Protein AF-A0A1V5ZDC8-F1 (afdb_monomer)

Mean predicted aligned error: 6.61 Å

Structure (mmCIF, N/CA/C/O backbone):
data_AF-A0A1V5ZDC8-F1
#
_entry.id   AF-A0A1V5ZDC8-F1
#
loop_
_atom_site.group_PDB
_atom_site.id
_atom_site.type_symbol
_atom_site.label_atom_id
_atom_site.label_alt_id
_atom_site.label_comp_id
_atom_site.label_asym_id
_atom_site.label_entity_id
_atom_site.label_seq_id
_atom_site.pdbx_PDB_ins_code
_atom_site.Cartn_x
_atom_site.Cartn_y
_atom_site.Cartn_z
_atom_site.occupancy
_atom_site.B_iso_or_equiv
_atom_site.auth_seq_id
_atom_site.auth_comp_id
_atom_site.auth_asym_id
_atom_site.auth_atom_id
_atom_site.pdbx_PDB_model_num
ATOM 1 N N . MET A 1 1 ? -6.928 18.136 -19.295 1.00 35.66 1 MET A N 1
ATOM 2 C CA . MET A 1 1 ? -5.825 17.820 -18.363 1.00 35.66 1 MET A CA 1
ATOM 3 C C . MET A 1 1 ? -6.345 18.046 -16.955 1.00 35.66 1 MET A C 1
ATOM 5 O O . MET A 1 1 ? -6.398 19.185 -16.513 1.00 35.66 1 MET A O 1
ATOM 9 N N . SER A 1 2 ? -6.829 16.995 -16.299 1.00 32.69 2 SER A N 1
ATOM 10 C CA . SER A 1 2 ? -7.210 17.068 -14.886 1.00 32.69 2 SER A CA 1
ATOM 11 C C . SER A 1 2 ? -5.916 17.019 -14.070 1.00 32.69 2 SER A C 1
ATOM 13 O O . SER A 1 2 ? -5.154 16.068 -14.256 1.00 32.69 2 SER A O 1
ATOM 15 N N . PRO A 1 3 ? -5.589 18.035 -13.252 1.00 38.16 3 PRO A N 1
ATOM 16 C CA . PRO A 1 3 ? -4.331 18.036 -12.529 1.00 38.16 3 PRO A CA 1
ATOM 17 C C . PRO A 1 3 ? -4.321 16.855 -11.545 1.0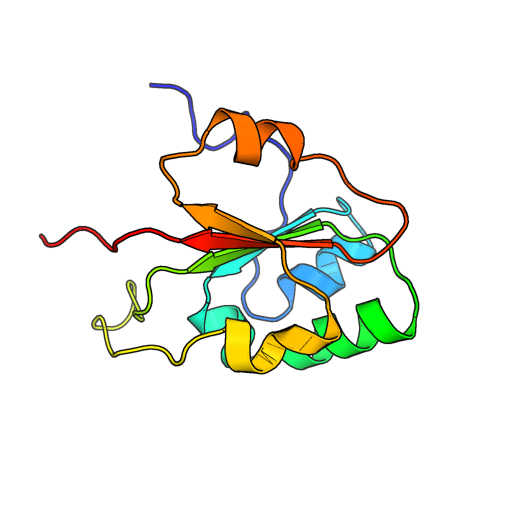0 38.16 3 PRO A C 1
ATOM 19 O O . PRO A 1 3 ? -5.331 16.618 -10.878 1.00 38.16 3 PRO A O 1
ATOM 22 N N . PRO A 1 4 ? -3.196 16.134 -11.397 1.00 45.03 4 PRO A N 1
ATOM 23 C CA . PRO A 1 4 ? -3.086 14.977 -10.500 1.00 45.03 4 PRO A CA 1
ATOM 24 C C . PRO A 1 4 ? -3.317 15.312 -9.011 1.00 45.03 4 PRO A C 1
ATOM 26 O O . PRO A 1 4 ? -3.370 14.415 -8.179 1.00 45.03 4 PRO A O 1
ATOM 29 N N . TYR A 1 5 ? -3.498 16.593 -8.672 1.00 41.62 5 TYR A N 1
ATOM 30 C CA . TYR A 1 5 ? -3.687 17.113 -7.316 1.00 41.62 5 TYR A CA 1
ATOM 31 C C . TYR A 1 5 ? -5.155 17.276 -6.879 1.00 41.62 5 TYR A C 1
ATOM 33 O O . TYR A 1 5 ? -5.403 17.707 -5.757 1.00 41.62 5 TYR A O 1
ATOM 41 N N . SER A 1 6 ? -6.138 16.954 -7.728 1.00 39.59 6 SER A N 1
ATOM 42 C CA . SER A 1 6 ? -7.566 17.177 -7.421 1.00 39.59 6 SER A CA 1
ATOM 43 C C . SER A 1 6 ? -8.318 15.961 -6.859 1.00 39.59 6 SER A C 1
ATOM 45 O O . SER A 1 6 ? -9.524 16.055 -6.654 1.00 39.59 6 SER A O 1
ATOM 47 N N . PHE A 1 7 ? -7.642 14.841 -6.580 1.00 47.16 7 PHE A N 1
ATOM 48 C CA . PHE A 1 7 ? -8.287 13.608 -6.094 1.00 47.16 7 PHE A CA 1
ATOM 49 C C . PHE A 1 7 ? -8.143 13.360 -4.578 1.00 47.16 7 PHE A C 1
ATOM 51 O O . PHE A 1 7 ? -8.786 12.461 -4.047 1.00 47.16 7 PHE A O 1
ATOM 58 N N . GLY A 1 8 ? -7.358 14.173 -3.857 1.00 49.19 8 GLY A N 1
ATOM 59 C CA . GLY A 1 8 ? -7.225 14.099 -2.395 1.00 49.19 8 GLY A CA 1
ATOM 60 C C . GLY A 1 8 ? -5.878 14.614 -1.873 1.00 49.19 8 GLY A C 1
ATOM 61 O O . GLY A 1 8 ? -4.920 14.749 -2.631 1.00 49.19 8 GLY A O 1
ATOM 62 N N . ILE A 1 9 ? -5.794 14.901 -0.567 1.00 55.97 9 ILE A N 1
ATOM 63 C CA . ILE A 1 9 ? -4.537 15.275 0.105 1.00 55.97 9 ILE A CA 1
ATOM 64 C C . ILE A 1 9 ? -3.850 13.986 0.580 1.00 55.97 9 ILE A C 1
ATOM 66 O O . ILE A 1 9 ? -4.221 13.417 1.605 1.00 55.97 9 ILE A O 1
ATOM 70 N N . ALA A 1 10 ? -2.859 13.507 -0.172 1.00 54.62 10 ALA A N 1
ATOM 71 C CA . ALA A 1 10 ? -2.044 12.348 0.195 1.00 54.62 10 ALA A CA 1
ATOM 72 C C . ALA A 1 10 ? -0.648 12.791 0.654 1.00 54.62 10 ALA A C 1
ATOM 74 O O . ALA A 1 10 ? -0.045 13.686 0.062 1.00 54.62 10 ALA A O 1
ATOM 75 N N . ASN A 1 11 ? -0.112 12.141 1.691 1.00 51.91 11 ASN A N 1
ATOM 76 C CA . ASN A 1 11 ? 1.284 12.331 2.079 1.00 51.91 11 ASN A CA 1
ATOM 77 C C . ASN A 1 11 ? 2.182 11.431 1.224 1.00 51.91 11 ASN A C 1
ATOM 79 O O . ASN A 1 11 ? 2.092 10.205 1.304 1.00 51.91 11 ASN A O 1
ATOM 83 N N . TYR A 1 12 ? 3.054 12.050 0.427 1.00 48.56 12 TYR A N 1
ATOM 84 C CA . TYR A 1 12 ? 4.071 11.356 -0.354 1.00 48.56 12 TYR A CA 1
ATOM 85 C C . TYR A 1 12 ? 5.375 11.320 0.444 1.00 48.56 12 TYR A C 1
ATOM 87 O O . TYR A 1 12 ? 6.084 12.314 0.582 1.00 48.56 12 TYR A O 1
ATOM 95 N N . GLY A 1 13 ? 5.670 10.161 1.009 1.00 51.59 13 GLY A N 1
ATOM 96 C CA . GLY A 1 13 ? 6.963 9.832 1.589 1.00 51.59 13 GLY A CA 1
ATOM 97 C C . GLY A 1 13 ? 7.395 8.497 1.006 1.00 51.59 13 GLY A C 1
ATOM 98 O O . GLY A 1 13 ? 6.567 7.771 0.460 1.00 51.59 13 GLY A O 1
ATOM 99 N N . MET A 1 14 ? 8.672 8.145 1.128 1.00 63.81 14 MET A N 1
ATOM 100 C CA . MET A 1 14 ? 9.110 6.760 0.908 1.00 63.81 14 MET A CA 1
ATOM 101 C C . MET A 1 14 ? 8.429 5.829 1.949 1.00 63.81 14 MET A C 1
ATOM 103 O O . MET A 1 14 ? 7.308 6.087 2.382 1.00 63.81 14 MET A O 1
ATOM 107 N N . GLY A 1 15 ? 9.057 4.749 2.412 1.00 58.72 15 GLY A N 1
ATOM 108 C CA . GLY A 1 15 ? 8.399 3.781 3.305 1.00 58.72 15 GLY A CA 1
ATOM 109 C C . GLY A 1 15 ? 7.645 4.333 4.542 1.00 58.72 15 GLY A C 1
ATOM 110 O O . GLY A 1 15 ? 6.718 3.694 5.027 1.00 58.72 15 GLY A O 1
ATOM 111 N N . SER A 1 16 ? 7.942 5.545 5.027 1.00 65.31 16 SER A N 1
ATOM 112 C CA . SER A 1 16 ? 7.248 6.183 6.160 1.00 65.31 16 SER A CA 1
ATOM 113 C C . SER A 1 16 ? 5.869 6.798 5.858 1.00 65.31 16 SER A C 1
ATOM 115 O O . SER A 1 16 ? 5.189 7.213 6.801 1.00 65.31 16 SER A O 1
ATOM 117 N N . SER A 1 17 ? 5.429 6.868 4.595 1.00 77.31 17 SER A N 1
ATOM 118 C CA . SER A 1 17 ? 4.182 7.551 4.190 1.00 77.31 17 SER A CA 1
ATOM 119 C C . SER A 1 17 ? 2.947 7.090 4.969 1.00 77.31 17 SER A C 1
ATOM 121 O O . SER A 1 17 ? 2.158 7.922 5.415 1.00 77.31 17 SER A O 1
ATOM 123 N N . ALA A 1 18 ? 2.813 5.785 5.213 1.00 84.56 18 ALA A N 1
ATOM 124 C CA . ALA A 1 18 ? 1.700 5.214 5.970 1.00 84.56 18 ALA A CA 1
ATOM 125 C C . ALA A 1 18 ? 1.663 5.683 7.434 1.00 84.56 18 ALA A C 1
ATOM 127 O O . ALA A 1 18 ? 0.611 6.079 7.935 1.00 84.56 18 ALA A O 1
ATOM 128 N N . GLY A 1 19 ? 2.817 5.680 8.110 1.00 85.06 19 GLY A N 1
ATOM 129 C CA . GLY A 1 19 ? 2.921 6.110 9.506 1.00 85.06 19 GLY A CA 1
ATOM 130 C C . GLY A 1 19 ? 2.634 7.602 9.681 1.00 85.06 19 GLY A C 1
ATOM 131 O 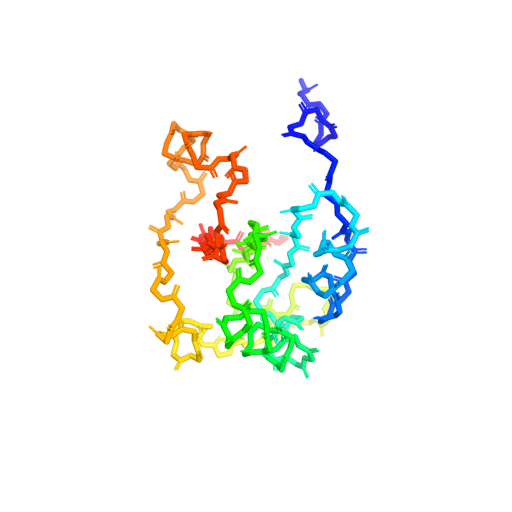O . GLY A 1 19 ? 1.951 7.991 10.623 1.00 85.06 19 GLY A O 1
ATOM 132 N N . VAL A 1 20 ? 3.092 8.437 8.742 1.00 85.56 20 VAL A N 1
ATOM 133 C CA . VAL A 1 20 ? 2.789 9.878 8.740 1.00 85.56 20 VAL A CA 1
ATOM 134 C C . VAL A 1 20 ? 1.304 10.121 8.471 1.00 85.56 20 VAL A C 1
ATOM 136 O O . VAL A 1 20 ? 0.666 10.890 9.189 1.00 85.56 20 VAL A O 1
ATOM 139 N N . ALA A 1 21 ? 0.725 9.441 7.476 1.00 87.81 21 ALA A N 1
ATOM 140 C CA . ALA A 1 21 ? -0.684 9.596 7.126 1.00 87.81 21 ALA A CA 1
ATOM 141 C C . ALA A 1 21 ? -1.625 9.255 8.289 1.00 87.81 21 ALA A C 1
ATOM 143 O O . ALA A 1 21 ? -2.633 9.938 8.460 1.00 87.81 21 ALA A O 1
ATOM 144 N N . ALA A 1 22 ? -1.269 8.276 9.126 1.00 87.62 22 ALA A N 1
ATOM 145 C CA . ALA A 1 22 ? -2.029 7.900 10.321 1.00 87.62 22 ALA A CA 1
ATOM 146 C C . ALA A 1 22 ? -2.227 9.039 11.335 1.00 87.62 22 ALA A C 1
ATOM 148 O O . ALA A 1 22 ? -3.154 8.990 12.141 1.00 87.62 22 ALA A O 1
ATOM 149 N N . HIS A 1 23 ? -1.364 10.056 11.299 1.00 84.06 23 HIS A N 1
ATOM 150 C CA . HIS A 1 23 ? -1.416 11.225 12.177 1.00 84.06 23 HIS A CA 1
ATOM 151 C C . HIS A 1 23 ? -1.749 12.526 11.433 1.00 84.06 23 HIS A C 1
ATOM 153 O O . HIS A 1 23 ? -1.670 13.601 12.024 1.00 84.06 23 HIS A O 1
ATOM 159 N N . ALA A 1 24 ? -2.111 12.443 10.151 1.00 84.75 24 ALA A N 1
ATOM 160 C CA . ALA A 1 24 ? -2.384 13.600 9.308 1.00 84.75 24 ALA A CA 1
ATOM 161 C C . ALA A 1 24 ? -3.650 13.390 8.466 1.00 84.75 24 ALA A C 1
ATOM 163 O O . ALA A 1 24 ? -4.761 13.574 8.951 1.00 84.75 24 ALA A O 1
ATOM 164 N N . THR A 1 25 ? -3.492 13.019 7.196 1.00 84.94 25 THR A N 1
ATOM 165 C CA . THR A 1 25 ? -4.584 12.990 6.211 1.00 84.94 25 THR A CA 1
ATOM 166 C C . THR A 1 25 ? -5.425 11.717 6.261 1.00 84.94 25 THR A C 1
ATOM 168 O O . THR A 1 25 ? -6.475 11.658 5.631 1.00 84.94 25 THR A O 1
ATOM 171 N N . GLY A 1 26 ? -4.950 10.668 6.939 1.00 89.25 26 GLY A N 1
ATOM 172 C CA . GLY A 1 26 ? -5.546 9.332 6.889 1.00 89.25 26 GLY A CA 1
ATOM 173 C C . GLY A 1 26 ?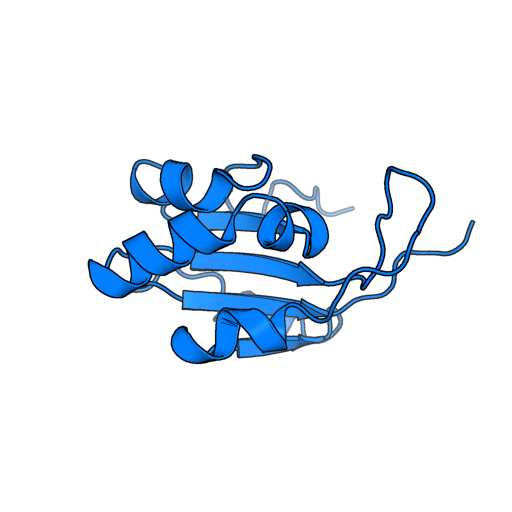 -5.364 8.618 5.543 1.00 89.25 26 GLY A C 1
ATOM 174 O O . GLY A 1 26 ? -5.872 7.512 5.378 1.00 89.25 26 GLY A O 1
ATOM 175 N N . VAL A 1 27 ? -4.636 9.215 4.589 1.00 91.75 27 VAL A N 1
ATOM 176 C CA . VAL A 1 27 ? -4.379 8.656 3.253 1.00 91.75 27 VAL A CA 1
ATOM 177 C C . VAL A 1 27 ? -2.887 8.713 2.930 1.00 91.75 27 VAL A C 1
ATOM 179 O O . VAL A 1 27 ? -2.275 9.787 2.930 1.00 91.75 27 VAL A O 1
ATOM 182 N N . ALA A 1 28 ? -2.309 7.555 2.625 1.00 92.12 28 ALA A N 1
ATOM 183 C CA . ALA A 1 28 ? -0.934 7.397 2.169 1.00 92.12 28 ALA A CA 1
ATOM 184 C C . ALA A 1 28 ? -0.906 6.894 0.725 1.00 92.12 28 ALA A C 1
ATOM 186 O O . ALA A 1 28 ? -1.693 6.027 0.355 1.00 92.12 28 ALA A O 1
ATOM 187 N N . LEU A 1 29 ? 0.038 7.402 -0.065 1.00 91.88 29 LEU A N 1
ATOM 188 C CA . LEU A 1 29 ? 0.318 6.932 -1.419 1.00 91.88 29 LEU A CA 1
ATOM 189 C C . LEU A 1 29 ? 1.802 6.573 -1.511 1.00 91.88 29 LEU A C 1
ATOM 191 O O . LEU A 1 29 ? 2.655 7.380 -1.144 1.00 91.88 29 LEU A O 1
ATOM 195 N N . THR A 1 30 ? 2.113 5.375 -1.995 1.00 91.12 30 THR A N 1
ATOM 196 C CA . THR A 1 30 ? 3.491 4.890 -2.139 1.00 91.12 30 THR A CA 1
ATOM 197 C C . THR A 1 30 ? 3.641 3.990 -3.364 1.00 91.12 30 THR A C 1
ATOM 199 O O . THR A 1 30 ? 2.655 3.488 -3.896 1.00 91.12 30 THR A O 1
ATOM 202 N N . GLY A 1 31 ? 4.876 3.774 -3.812 1.00 90.69 31 GLY A N 1
ATOM 203 C CA . GLY A 1 31 ? 5.201 2.738 -4.796 1.00 90.69 31 GLY A CA 1
ATOM 204 C C . GLY A 1 31 ? 5.476 1.386 -4.132 1.00 90.69 31 GLY A C 1
ATOM 205 O O . GLY A 1 31 ? 5.860 1.330 -2.960 1.00 90.69 31 GLY A O 1
ATOM 206 N N . ASP A 1 32 ? 5.335 0.301 -4.891 1.00 90.94 32 ASP A N 1
ATOM 207 C CA . ASP A 1 32 ? 5.662 -1.067 -4.459 1.00 90.94 32 ASP A CA 1
ATOM 208 C C . ASP A 1 32 ? 7.090 -1.206 -3.898 1.00 90.94 32 ASP A C 1
ATOM 210 O O . ASP A 1 32 ? 7.269 -1.715 -2.790 1.00 90.94 32 ASP A O 1
ATOM 214 N N . TYR A 1 33 ? 8.101 -0.672 -4.587 1.00 90.75 33 TYR A N 1
ATOM 215 C CA . TYR A 1 33 ? 9.490 -0.708 -4.125 1.00 90.75 33 TYR A CA 1
ATOM 216 C C . TYR A 1 33 ? 9.671 0.032 -2.800 1.00 90.75 33 TYR A C 1
ATOM 218 O O . TYR A 1 33 ? 10.268 -0.500 -1.867 1.00 90.75 33 TYR A O 1
ATOM 226 N N . ALA A 1 34 ? 9.146 1.256 -2.702 1.00 89.00 34 ALA A N 1
ATOM 227 C CA . ALA A 1 34 ? 9.287 2.072 -1.500 1.00 89.00 34 ALA A CA 1
ATOM 228 C C . ALA A 1 34 ? 8.632 1.399 -0.285 1.00 89.00 34 ALA A C 1
ATOM 230 O O . ALA A 1 34 ? 9.160 1.479 0.827 1.00 89.00 34 ALA A O 1
ATOM 231 N N . LEU A 1 35 ? 7.511 0.703 -0.500 1.00 91.19 35 LEU A N 1
ATOM 232 C CA . LEU A 1 35 ? 6.850 -0.054 0.551 1.00 91.19 35 LEU A CA 1
ATOM 233 C C . LEU A 1 35 ? 7.676 -1.266 0.996 1.00 91.19 35 LEU A C 1
ATOM 235 O O . LEU A 1 35 ? 7.879 -1.439 2.196 1.00 91.19 35 LEU A O 1
ATOM 239 N N . ILE A 1 36 ? 8.179 -2.072 0.057 1.00 90.56 36 ILE A N 1
ATOM 240 C CA . ILE A 1 36 ? 8.989 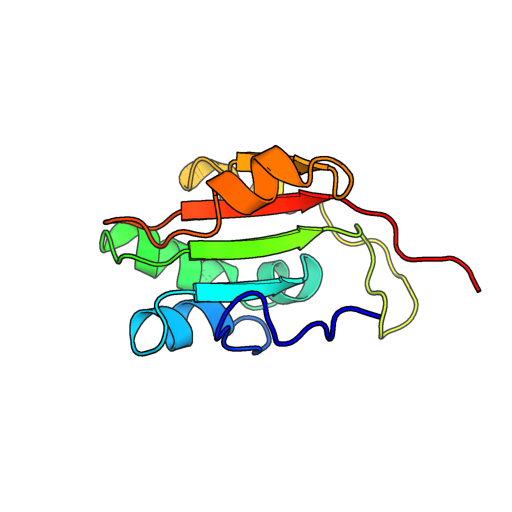-3.260 0.375 1.00 90.56 36 ILE A CA 1
ATOM 241 C C . ILE A 1 36 ? 10.300 -2.860 1.053 1.00 90.56 36 ILE A C 1
ATOM 243 O O . ILE A 1 36 ? 10.711 -3.488 2.024 1.00 90.56 36 ILE A O 1
ATOM 247 N N . HIS A 1 37 ? 10.943 -1.800 0.566 1.00 89.12 37 HIS A N 1
ATOM 248 C CA . HIS A 1 37 ? 12.243 -1.362 1.054 1.00 89.12 37 HIS A CA 1
ATOM 249 C C . HIS A 1 37 ? 12.191 -0.842 2.496 1.00 89.12 37 HIS A C 1
ATOM 251 O O . HIS A 1 37 ? 13.099 -1.113 3.279 1.00 89.12 37 HIS A O 1
ATOM 257 N N . SER A 1 38 ? 11.169 -0.061 2.863 1.00 86.69 38 SER A N 1
ATOM 258 C CA . SER A 1 38 ? 11.151 0.576 4.188 1.00 86.69 38 SER A CA 1
ATOM 259 C C . SER A 1 38 ? 9.770 0.920 4.743 1.00 86.69 38 SER A C 1
ATOM 261 O O . SER A 1 38 ? 9.688 1.754 5.645 1.00 86.69 38 SER A O 1
ATOM 263 N N . GLY A 1 39 ? 8.684 0.354 4.211 1.00 90.06 39 GLY A N 1
ATOM 264 C CA . GLY A 1 39 ? 7.320 0.679 4.644 1.00 90.06 39 GLY A CA 1
ATOM 265 C C . GLY A 1 39 ? 6.539 -0.442 5.322 1.00 90.06 39 GLY A C 1
ATOM 266 O O . GLY A 1 39 ? 5.600 -0.148 6.062 1.00 90.06 39 GLY A O 1
ATOM 267 N N . ILE A 1 40 ? 6.927 -1.709 5.146 1.00 91.44 40 ILE A N 1
ATOM 268 C CA . ILE A 1 40 ? 6.204 -2.870 5.699 1.00 91.44 40 ILE A CA 1
ATOM 269 C C . ILE A 1 40 ? 6.014 -2.771 7.221 1.00 91.44 40 ILE A C 1
ATOM 271 O O . ILE A 1 40 ? 4.922 -3.036 7.723 1.00 91.44 40 ILE A O 1
ATOM 275 N N . GLN A 1 41 ? 7.032 -2.340 7.966 1.00 91.19 41 GLN A N 1
ATOM 276 C CA . GLN A 1 41 ? 6.969 -2.235 9.425 1.00 91.19 41 GLN A CA 1
ATOM 277 C C . GLN A 1 41 ? 5.899 -1.246 9.905 1.00 91.19 41 GLN A C 1
ATOM 279 O O . GLN A 1 41 ? 5.257 -1.486 10.925 1.00 91.19 41 GLN A O 1
ATOM 284 N N . ALA A 1 42 ? 5.660 -0.165 9.153 1.00 92.00 42 ALA A N 1
ATOM 285 C CA . ALA A 1 42 ? 4.591 0.775 9.469 1.00 92.00 42 ALA A CA 1
ATOM 286 C C . ALA A 1 42 ? 3.216 0.131 9.246 1.00 92.00 42 ALA A C 1
ATOM 288 O O . ALA A 1 42 ? 2.311 0.327 10.049 1.00 92.00 42 ALA A O 1
ATOM 289 N N . ILE A 1 43 ? 3.062 -0.682 8.197 1.00 93.25 43 ILE A N 1
ATOM 290 C CA . ILE A 1 43 ? 1.790 -1.357 7.901 1.00 93.25 43 ILE A CA 1
ATOM 291 C C . ILE A 1 43 ? 1.459 -2.391 8.973 1.00 93.25 43 ILE A C 1
ATOM 293 O O . ILE A 1 43 ? 0.320 -2.451 9.431 1.00 93.25 43 ILE A O 1
ATOM 297 N N . ILE A 1 44 ? 2.460 -3.153 9.422 1.00 94.06 44 ILE A N 1
ATOM 298 C CA . ILE A 1 44 ? 2.312 -4.109 10.525 1.00 94.06 44 ILE A CA 1
ATOM 299 C C . ILE A 1 44 ? 1.842 -3.390 11.798 1.00 94.06 44 ILE A C 1
ATOM 301 O O . ILE A 1 44 ? 0.889 -3.842 12.430 1.00 94.06 44 ILE A O 1
ATOM 305 N N . ASP A 1 45 ? 2.457 -2.256 12.151 1.00 93.88 45 ASP A N 1
ATOM 306 C CA . ASP A 1 45 ? 2.078 -1.480 13.339 1.00 93.88 45 ASP A CA 1
ATOM 307 C C . ASP A 1 45 ? 0.646 -0.928 13.249 1.00 93.88 45 ASP A C 1
ATOM 309 O O . ASP A 1 45 ? -0.144 -1.069 14.185 1.00 93.88 45 ASP A O 1
ATOM 313 N N . LEU A 1 46 ? 0.287 -0.342 12.102 1.00 93.88 46 LEU A N 1
ATOM 314 C CA . LEU A 1 46 ? -1.050 0.207 11.861 1.00 93.88 46 LEU A CA 1
ATOM 315 C C . LEU A 1 46 ? -2.124 -0.880 11.899 1.00 93.88 46 LEU A C 1
ATOM 317 O O . LEU A 1 46 ? -3.180 -0.668 12.498 1.00 93.88 46 LEU A O 1
ATOM 321 N N . HIS A 1 47 ? -1.840 -2.042 11.306 1.00 95.31 47 HIS A N 1
ATOM 322 C CA . HIS A 1 47 ? -2.719 -3.203 11.338 1.00 95.31 47 HIS A CA 1
ATOM 323 C C . HIS A 1 47 ? 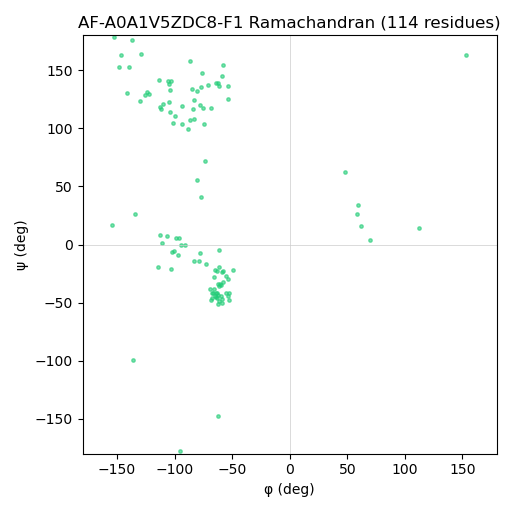-2.916 -3.710 12.770 1.00 95.31 47 HIS A C 1
ATOM 325 O O . HIS A 1 47 ? -4.049 -3.830 13.230 1.00 95.31 47 HIS A O 1
ATOM 331 N N . ALA A 1 48 ? -1.821 -3.931 13.506 1.00 95.00 48 ALA A N 1
ATOM 332 C CA . ALA A 1 48 ? -1.861 -4.429 14.880 1.00 95.00 48 ALA A CA 1
ATOM 333 C C . ALA A 1 48 ? -2.617 -3.488 15.831 1.00 95.00 48 ALA A C 1
ATOM 335 O O . ALA A 1 48 ? -3.288 -3.943 16.753 1.00 95.00 48 ALA A O 1
ATOM 336 N N . LYS A 1 49 ? -2.530 -2.173 15.601 1.00 94.19 49 LYS A N 1
ATOM 337 C CA . LYS A 1 49 ? -3.202 -1.147 16.412 1.00 94.19 49 LYS A CA 1
ATOM 338 C C . LYS A 1 49 ? -4.594 -0.761 15.903 1.00 94.19 49 LYS A C 1
ATOM 340 O O . LYS A 1 49 ? -5.208 0.120 16.499 1.00 94.19 49 LYS A O 1
ATOM 345 N N . GLY A 1 50 ? -5.074 -1.349 14.804 1.00 92.81 50 GLY A N 1
ATOM 346 C CA . GLY A 1 50 ? -6.368 -1.007 14.207 1.00 92.81 50 GLY A CA 1
ATOM 347 C C . GLY A 1 50 ? -6.486 0.465 13.794 1.00 92.81 50 GLY A C 1
ATOM 348 O O . GLY A 1 50 ? -7.550 1.060 13.936 1.00 92.81 50 GLY A O 1
ATOM 349 N N . ARG A 1 51 ? -5.394 1.091 13.336 1.00 92.88 51 ARG A N 1
ATOM 350 C CA . ARG A 1 51 ? -5.379 2.525 13.001 1.00 92.88 51 ARG A CA 1
ATOM 351 C C . ARG A 1 51 ? -6.055 2.789 11.645 1.00 92.88 51 ARG A C 1
ATOM 353 O O . ARG A 1 51 ? -5.749 2.077 10.689 1.00 92.88 51 ARG A O 1
ATOM 360 N N . PRO A 1 52 ? -6.914 3.819 11.522 1.00 92.44 52 PRO A N 1
ATOM 361 C CA . PRO A 1 52 ? -7.584 4.159 10.267 1.00 92.44 52 PRO A CA 1
ATOM 362 C C . PRO A 1 52 ? -6.619 4.827 9.281 1.00 92.44 52 PRO A C 1
ATOM 364 O O . PRO A 1 52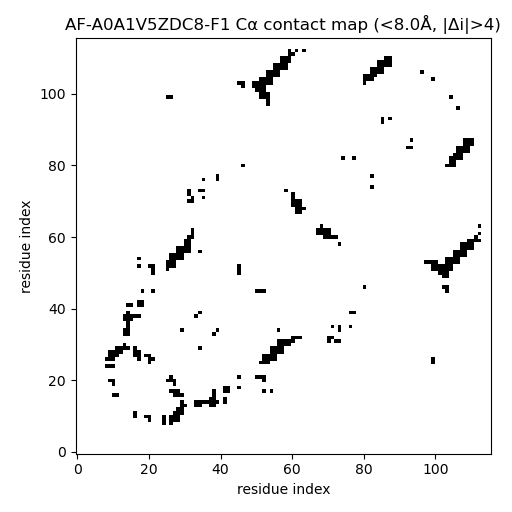 ? -6.285 6.002 9.423 1.00 92.44 52 PRO A O 1
ATOM 367 N N . VAL A 1 53 ? -6.173 4.079 8.271 1.00 93.75 53 VAL A N 1
ATOM 368 C CA . VAL A 1 53 ? -5.359 4.598 7.160 1.00 93.75 53 VAL A CA 1
ATOM 369 C C . VAL A 1 53 ? -5.794 3.936 5.863 1.00 93.75 53 VAL A C 1
ATOM 371 O O . VAL A 1 53 ? -5.858 2.712 5.789 1.00 93.75 53 VAL A O 1
ATOM 374 N N . LEU A 1 54 ? -6.047 4.730 4.827 1.00 95.19 54 LEU A N 1
ATOM 375 C CA . LEU A 1 54 ? -6.091 4.251 3.451 1.00 95.19 54 LEU A CA 1
ATOM 376 C C . LEU A 1 54 ? -4.672 4.283 2.877 1.00 95.19 54 LEU A C 1
ATOM 378 O O . LEU A 1 54 ? -4.129 5.352 2.605 1.00 95.19 54 LEU A O 1
ATOM 382 N N . LEU A 1 55 ? -4.067 3.113 2.709 1.00 94.56 55 LEU A N 1
ATOM 383 C CA . LEU A 1 55 ? -2.796 2.947 2.018 1.00 94.56 55 LEU A CA 1
ATOM 384 C C . LEU A 1 55 ? -3.059 2.612 0.554 1.00 94.56 55 LEU A C 1
ATOM 386 O O . LEU A 1 55 ? -3.619 1.563 0.253 1.00 94.56 55 LEU A O 1
ATOM 390 N N . ILE A 1 56 ? -2.589 3.466 -0.345 1.00 94.94 56 ILE A N 1
ATOM 391 C CA . ILE A 1 56 ? -2.609 3.239 -1.785 1.00 94.94 56 ILE A CA 1
ATOM 392 C C . ILE A 1 56 ? -1.190 2.885 -2.232 1.00 94.94 56 ILE A C 1
ATOM 394 O O . ILE A 1 56 ? -0.247 3.649 -2.016 1.00 94.94 56 ILE A O 1
ATOM 398 N N . VAL A 1 57 ? -1.038 1.724 -2.860 1.00 94.12 57 VAL A N 1
ATOM 399 C CA . VAL A 1 57 ? 0.225 1.221 -3.402 1.00 94.12 57 VAL A CA 1
ATOM 400 C C . VAL A 1 57 ? 0.121 1.206 -4.920 1.00 94.12 57 VAL A C 1
ATOM 402 O O . VAL A 1 57 ? -0.690 0.474 -5.481 1.00 94.12 57 VAL A O 1
ATOM 405 N N . LEU A 1 58 ? 0.949 2.000 -5.590 1.00 93.06 58 LEU A N 1
ATOM 406 C CA . LEU A 1 58 ? 1.113 1.937 -7.038 1.00 93.06 58 LEU A CA 1
ATOM 407 C C . LEU A 1 58 ? 2.114 0.826 -7.356 1.00 93.06 58 LEU A C 1
ATOM 409 O O . LEU A 1 58 ? 3.309 0.960 -7.083 1.00 93.06 58 LEU A O 1
ATOM 413 N N . GLN A 1 59 ? 1.621 -0.281 -7.904 1.00 93.50 59 GLN A N 1
ATOM 414 C CA . GLN A 1 59 ? 2.427 -1.445 -8.248 1.00 93.50 59 GLN A CA 1
ATOM 415 C C . GLN A 1 59 ? 2.710 -1.453 -9.748 1.00 93.50 59 GLN A C 1
ATOM 417 O O . GLN A 1 59 ? 1.850 -1.801 -10.556 1.00 93.50 59 GLN A O 1
ATOM 422 N N . ASN A 1 60 ? 3.938 -1.095 -10.111 1.00 90.00 60 ASN A N 1
ATOM 423 C CA . ASN A 1 60 ? 4.425 -1.129 -11.491 1.00 90.00 60 ASN A CA 1
ATOM 424 C C . ASN A 1 60 ? 5.497 -2.213 -11.713 1.00 90.00 60 ASN A C 1
ATOM 426 O O . ASN A 1 60 ? 6.010 -2.354 -12.824 1.00 90.00 60 ASN A O 1
ATOM 430 N N . ARG A 1 61 ? 5.823 -2.978 -10.659 1.00 89.56 61 ARG A N 1
ATOM 431 C CA . ARG A 1 61 ? 6.739 -4.127 -10.631 1.00 89.56 61 ARG A CA 1
ATOM 432 C C . ARG A 1 61 ? 8.180 -3.773 -11.000 1.00 89.56 61 ARG A C 1
ATOM 434 O O . ARG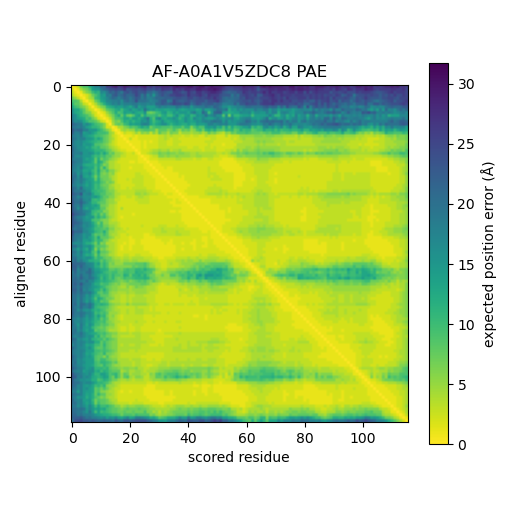 A 1 61 ? 8.977 -4.667 -11.288 1.00 89.56 61 ARG A O 1
ATOM 441 N N . CYS A 1 62 ? 8.542 -2.490 -10.988 1.00 85.56 62 CYS A N 1
ATOM 442 C CA . CYS A 1 62 ? 9.896 -2.059 -11.298 1.00 85.56 62 CYS A CA 1
ATOM 443 C C . CYS A 1 62 ? 10.313 -0.796 -10.541 1.00 85.56 62 CYS A C 1
ATOM 445 O O . CYS A 1 62 ? 9.524 0.084 -10.212 1.00 85.56 62 CYS A O 1
ATOM 447 N N . MET A 1 63 ? 11.615 -0.659 -10.325 1.00 81.94 63 MET A N 1
ATOM 448 C CA . MET A 1 63 ? 12.224 0.554 -9.794 1.00 81.94 63 MET A CA 1
ATOM 449 C C . MET A 1 63 ? 12.241 1.658 -10.864 1.00 81.94 63 MET A C 1
ATOM 451 O O . MET A 1 63 ? 13.282 1.976 -11.441 1.00 81.94 63 MET A O 1
ATOM 455 N N . GLY A 1 64 ? 11.069 2.224 -11.168 1.00 76.56 64 GLY A N 1
ATOM 456 C CA . GLY A 1 64 ? 10.865 3.139 -12.299 1.00 76.56 64 GLY A CA 1
ATOM 457 C C . GLY A 1 64 ? 11.793 4.360 -12.311 1.00 76.56 64 GLY A C 1
ATOM 458 O O . GLY A 1 64 ? 12.114 4.860 -13.382 1.00 76.56 64 GLY A O 1
ATOM 459 N N . THR A 1 65 ? 12.278 4.805 -11.147 1.00 75.25 65 THR A N 1
ATOM 460 C CA . THR A 1 65 ? 13.158 5.979 -11.012 1.00 75.25 65 THR A CA 1
ATOM 461 C C . THR A 1 65 ? 14.656 5.661 -10.943 1.00 75.25 65 THR A C 1
ATOM 463 O O . THR A 1 65 ? 15.462 6.586 -10.989 1.00 75.25 65 THR A O 1
ATOM 466 N N . THR A 1 66 ? 15.062 4.391 -10.824 1.00 75.56 66 THR A N 1
ATOM 467 C CA . THR A 1 66 ? 16.462 4.008 -10.523 1.00 75.56 66 THR A CA 1
ATOM 468 C C . THR A 1 66 ? 17.006 2.877 -11.402 1.00 75.56 66 THR A C 1
ATOM 470 O O . THR A 1 66 ? 17.960 2.196 -11.026 1.00 75.56 66 THR A O 1
ATOM 473 N N . GLY A 1 67 ? 16.458 2.723 -12.612 1.00 77.12 67 GLY A N 1
ATOM 474 C CA . GLY A 1 67 ? 16.975 1.790 -13.624 1.00 77.12 67 GLY A CA 1
ATOM 475 C C . GLY A 1 67 ? 16.066 0.600 -13.935 1.00 77.12 67 GLY A C 1
ATOM 476 O O . GLY A 1 67 ? 16.508 -0.337 -14.595 1.00 77.12 67 GLY A O 1
ATOM 477 N N . ARG A 1 68 ? 14.795 0.641 -13.506 1.00 82.38 68 ARG A N 1
ATOM 478 C CA . ARG A 1 68 ? 13.738 -0.333 -13.847 1.00 82.38 68 ARG A CA 1
ATOM 479 C C . ARG A 1 68 ? 14.055 -1.777 -13.449 1.00 82.38 68 ARG A C 1
ATOM 481 O O . ARG A 1 68 ? 13.530 -2.711 -14.053 1.00 82.38 68 ARG A O 1
ATOM 488 N N . GLN A 1 69 ? 14.882 -1.975 -12.427 1.00 87.50 69 GLN A N 1
ATOM 489 C CA . GLN A 1 69 ? 15.117 -3.294 -11.849 1.00 87.50 69 GLN A CA 1
ATOM 490 C C . GLN A 1 69 ? 13.791 -3.879 -11.353 1.00 87.50 69 GLN A C 1
ATOM 492 O O . GLN A 1 69 ? 12.922 -3.143 -10.878 1.00 87.50 69 GLN A O 1
ATOM 497 N N . SER A 1 70 ? 13.635 -5.197 -11.473 1.00 89.12 70 SER A N 1
ATOM 498 C CA . SER A 1 70 ? 12.423 -5.891 -11.033 1.00 89.12 70 SER A CA 1
ATOM 499 C C . SER A 1 70 ? 12.212 -5.713 -9.533 1.00 89.12 70 SER A C 1
ATOM 501 O O . SER A 1 70 ? 13.144 -5.869 -8.744 1.00 89.12 70 SER A O 1
ATOM 503 N N . VAL A 1 71 ? 10.969 -5.447 -9.144 1.00 89.94 71 VAL A N 1
ATOM 504 C CA . VAL A 1 71 ? 10.547 -5.359 -7.742 1.00 89.94 71 VAL A CA 1
ATOM 505 C C . VAL A 1 71 ? 9.764 -6.629 -7.396 1.00 89.94 71 VAL A C 1
ATOM 507 O O . VAL A 1 71 ? 8.975 -7.081 -8.230 1.00 89.94 71 VAL A O 1
ATOM 510 N N . PRO A 1 72 ? 9.973 -7.239 -6.214 1.00 90.38 72 PRO A N 1
ATOM 511 C CA . PRO A 1 72 ? 9.166 -8.372 -5.773 1.00 90.38 72 PRO A CA 1
ATOM 512 C C . PRO A 1 72 ? 7.673 -8.030 -5.708 1.00 90.38 72 PRO A C 1
ATOM 514 O O . PRO A 1 72 ? 7.294 -6.876 -5.511 1.00 90.38 72 PRO A O 1
ATOM 517 N N . ASP A 1 73 ? 6.815 -9.039 -5.836 1.00 90.88 73 ASP A N 1
ATOM 518 C CA . ASP A 1 73 ? 5.374 -8.826 -5.738 1.00 90.88 73 ASP A CA 1
ATOM 519 C C . ASP A 1 73 ? 4.961 -8.442 -4.309 1.00 90.88 73 ASP A C 1
ATOM 521 O O . ASP A 1 73 ? 5.111 -9.215 -3.361 1.00 90.88 73 ASP A O 1
ATOM 525 N N . VAL A 1 74 ? 4.413 -7.236 -4.160 1.00 91.69 74 VAL A N 1
ATOM 526 C CA . VAL A 1 74 ? 4.054 -6.659 -2.861 1.00 91.69 74 VAL A CA 1
ATOM 527 C C . VAL A 1 74 ? 2.923 -7.429 -2.169 1.00 91.69 74 VAL A C 1
ATOM 529 O O . VAL A 1 74 ? 2.893 -7.502 -0.938 1.00 91.69 74 VAL A O 1
ATOM 532 N N . CYS A 1 75 ? 2.038 -8.080 -2.935 1.00 91.44 75 CYS A N 1
ATOM 533 C CA . CYS A 1 75 ? 0.950 -8.906 -2.405 1.00 91.44 75 CYS A CA 1
ATOM 534 C C . CYS A 1 75 ? 1.469 -10.046 -1.517 1.00 91.44 75 CYS A C 1
ATOM 536 O O . CYS A 1 75 ? 0.840 -10.379 -0.513 1.00 91.44 75 CYS A O 1
ATOM 538 N N . SER A 1 76 ? 2.657 -10.581 -1.824 1.00 91.06 76 SER A N 1
ATOM 539 C CA . SER A 1 76 ? 3.294 -11.648 -1.040 1.00 91.06 76 SER A CA 1
ATOM 540 C C . SER A 1 76 ? 3.640 -11.220 0.392 1.00 91.06 76 SER A C 1
ATOM 542 O O . SER A 1 76 ? 3.749 -12.064 1.278 1.00 91.06 76 SER A O 1
ATOM 544 N N . TYR A 1 77 ? 3.786 -9.915 0.639 1.00 92.12 77 TYR A N 1
ATOM 545 C CA . TYR A 1 77 ? 4.149 -9.360 1.945 1.00 92.12 77 TYR A CA 1
ATOM 546 C C . TYR A 1 77 ? 2.960 -8.759 2.697 1.00 92.12 77 TYR A C 1
ATOM 548 O O . TYR A 1 77 ? 3.028 -8.608 3.914 1.00 92.12 77 TYR A O 1
ATOM 556 N N . LEU A 1 78 ? 1.879 -8.409 1.994 1.00 93.56 78 LEU A N 1
ATOM 557 C CA . LEU A 1 78 ? 0.729 -7.701 2.564 1.00 93.56 78 LEU A CA 1
ATOM 558 C C . LEU A 1 78 ? -0.514 -8.570 2.760 1.00 93.56 78 LEU A C 1
ATOM 560 O O . LEU A 1 78 ? -1.549 -8.036 3.142 1.00 93.56 78 LEU A O 1
ATOM 564 N N . GLY A 1 79 ? -0.438 -9.888 2.553 1.00 93.38 79 GLY A N 1
ATOM 565 C CA . GLY A 1 79 ? -1.597 -10.779 2.707 1.00 93.38 79 GLY A CA 1
ATOM 566 C C . GLY A 1 79 ? -2.299 -10.668 4.069 1.00 93.38 79 GLY A C 1
ATOM 567 O O . GLY A 1 79 ? -3.514 -10.810 4.147 1.00 93.38 79 GLY A O 1
ATOM 568 N N . PHE A 1 80 ? -1.564 -10.323 5.133 1.00 93.88 80 PHE A N 1
ATOM 569 C CA . PHE A 1 80 ? -2.136 -10.099 6.466 1.00 93.88 80 PHE A CA 1
ATOM 570 C C . PHE A 1 80 ? -3.098 -8.901 6.541 1.00 93.88 80 PHE A C 1
ATOM 572 O O . PHE A 1 80 ? -3.897 -8.835 7.469 1.00 93.88 80 PHE A O 1
ATOM 579 N N . ALA A 1 81 ? -3.001 -7.950 5.609 1.00 93.75 81 ALA A N 1
ATOM 580 C CA . ALA A 1 81 ? -3.794 -6.725 5.580 1.00 93.75 81 ALA A CA 1
ATOM 581 C C . ALA A 1 81 ? -4.998 -6.802 4.624 1.00 93.75 81 ALA A C 1
ATOM 583 O O . ALA A 1 81 ? -5.661 -5.783 4.439 1.00 93.75 81 ALA A O 1
ATOM 584 N N . ASP A 1 82 ? -5.258 -7.975 4.027 1.00 94.50 82 ASP A N 1
ATOM 585 C CA . ASP A 1 82 ? -6.362 -8.230 3.086 1.00 94.50 82 ASP A CA 1
ATOM 586 C C . ASP A 1 82 ? -6.475 -7.150 1.986 1.00 94.50 82 ASP A C 1
ATOM 588 O O . ASP A 1 82 ? -7.440 -6.380 1.941 1.00 94.50 82 ASP A O 1
ATOM 592 N N . PRO A 1 83 ? -5.435 -6.993 1.141 1.00 95.56 83 PRO A N 1
ATOM 593 C CA . PRO A 1 83 ? -5.376 -5.894 0.193 1.00 95.56 83 PRO A CA 1
ATOM 594 C C . PRO A 1 83 ? -6.398 -6.069 -0.931 1.00 95.56 83 PRO A C 1
ATOM 596 O O . PRO A 1 83 ? -6.504 -7.134 -1.541 1.00 95.56 83 PRO A O 1
ATOM 599 N N . VAL A 1 84 ? -7.074 -4.979 -1.295 1.00 96.00 84 VAL A N 1
ATOM 600 C CA . VAL A 1 84 ? -7.866 -4.939 -2.525 1.00 96.00 84 VAL A CA 1
ATOM 601 C C . VAL A 1 84 ? -6.942 -4.626 -3.691 1.00 96.00 84 VAL A C 1
ATOM 603 O O . VAL A 1 84 ? -6.254 -3.607 -3.688 1.00 96.00 84 VAL A O 1
ATOM 606 N N . VAL A 1 85 ? -6.946 -5.493 -4.700 1.00 96.31 85 VAL A N 1
ATOM 607 C CA . VAL A 1 85 ? -6.152 -5.322 -5.920 1.00 96.31 85 VAL A CA 1
ATOM 608 C C . VAL A 1 85 ? -7.058 -4.869 -7.064 1.00 96.31 85 VAL A C 1
ATOM 610 O O . VAL A 1 85 ? -8.139 -5.430 -7.292 1.00 96.31 85 VAL A O 1
ATOM 613 N N . CYS A 1 86 ? -6.624 -3.845 -7.791 1.00 95.38 86 CYS A N 1
ATOM 614 C CA . CYS A 1 86 ? -7.278 -3.385 -9.008 1.00 95.38 86 CYS A CA 1
ATOM 615 C C . CYS A 1 86 ? -6.265 -3.010 -10.088 1.00 95.38 86 CYS A C 1
ATOM 617 O O . CYS A 1 86 ? -5.148 -2.594 -9.789 1.00 95.38 86 CYS A O 1
ATOM 619 N N . ASP A 1 87 ? -6.678 -3.122 -11.343 1.00 94.75 87 ASP A N 1
ATOM 620 C CA . ASP A 1 87 ? -5.947 -2.556 -12.472 1.00 94.75 87 ASP A CA 1
ATOM 621 C C . ASP A 1 87 ? -6.161 -1.034 -12.539 1.00 94.75 87 ASP A C 1
ATOM 623 O O . ASP A 1 87 ? -7.228 -0.527 -12.184 1.00 94.75 87 ASP A O 1
ATOM 627 N N . ALA A 1 88 ? -5.154 -0.289 -12.997 1.00 92.50 88 ALA A N 1
ATOM 628 C CA . ALA A 1 88 ? -5.208 1.167 -13.139 1.00 92.50 88 ALA A CA 1
ATOM 629 C C . ALA A 1 88 ? -6.339 1.643 -14.071 1.00 92.50 88 ALA A C 1
ATOM 631 O O . ALA A 1 88 ? -6.802 2.775 -13.938 1.00 92.50 88 ALA A O 1
ATOM 632 N N . GLY A 1 89 ? -6.810 0.791 -14.985 1.00 91.38 89 GLY A N 1
ATOM 633 C CA . GLY A 1 89 ? -7.967 1.042 -15.838 1.00 91.38 89 GLY A CA 1
ATOM 634 C C . GLY A 1 89 ? -9.320 0.968 -15.119 1.00 91.38 89 GLY A C 1
ATOM 635 O O . GLY A 1 89 ? -10.303 1.503 -15.636 1.00 91.38 89 GLY A O 1
ATOM 636 N N . GLU A 1 90 ? -9.406 0.373 -13.924 1.00 92.12 90 GLU A N 1
ATOM 637 C CA . GLU A 1 90 ? -10.649 0.217 -13.149 1.00 92.12 90 GLU A CA 1
ATOM 638 C C . GLU A 1 90 ? -11.029 1.504 -12.379 1.00 92.12 90 GLU A C 1
ATOM 640 O O . GLU A 1 90 ? -11.217 1.498 -11.161 1.00 92.12 90 GLU A O 1
ATOM 645 N N . HIS A 1 91 ? -11.162 2.630 -13.086 1.00 91.31 91 HIS A N 1
ATOM 646 C CA . HIS A 1 91 ? -11.358 3.970 -12.511 1.00 91.31 91 HIS A CA 1
ATOM 647 C C . HIS A 1 91 ? -12.540 4.068 -11.528 1.00 91.31 91 HIS A C 1
ATOM 649 O O . HIS A 1 91 ? -12.390 4.642 -10.451 1.00 91.31 91 HIS A O 1
ATOM 655 N N . GLU A 1 92 ? -13.693 3.481 -11.862 1.00 90.81 92 GLU A N 1
ATOM 656 C CA . GLU A 1 92 ? -14.887 3.469 -10.995 1.00 90.81 92 GLU A CA 1
ATOM 657 C C . GLU A 1 92 ? -14.629 2.732 -9.673 1.00 90.81 92 GLU A C 1
ATOM 659 O O . GLU A 1 92 ? -14.962 3.214 -8.590 1.00 90.81 92 GLU A O 1
ATOM 664 N N . LYS A 1 93 ? -13.958 1.577 -9.750 1.00 90.25 93 LYS A N 1
ATOM 665 C CA . LYS A 1 93 ? -13.587 0.769 -8.584 1.00 90.25 93 LYS A CA 1
ATOM 666 C C . LYS A 1 93 ? -12.594 1.520 -7.702 1.00 90.25 93 LYS A C 1
ATOM 668 O O . LYS A 1 93 ? -12.772 1.566 -6.488 1.00 90.25 93 LYS A O 1
ATOM 673 N N . ILE A 1 94 ? -11.584 2.147 -8.310 1.00 91.94 94 ILE A N 1
ATOM 674 C CA . ILE A 1 94 ? -10.605 2.985 -7.606 1.00 91.94 94 ILE A CA 1
ATOM 675 C C . ILE A 1 94 ? -11.319 4.137 -6.893 1.00 91.94 94 ILE A C 1
ATOM 677 O O . ILE A 1 94 ? -11.124 4.320 -5.693 1.00 91.94 94 ILE A O 1
ATOM 681 N N . SER A 1 95 ? -12.184 4.874 -7.598 1.00 89.62 95 SER A N 1
ATOM 682 C CA . SER A 1 95 ? -12.914 6.017 -7.040 1.00 89.62 95 SER A CA 1
ATOM 683 C C . SER A 1 95 ? -13.791 5.617 -5.852 1.00 89.62 95 SER A C 1
ATOM 685 O O . SER A 1 95 ? -13.726 6.263 -4.806 1.00 89.62 95 SER A O 1
ATOM 687 N N . GLY A 1 96 ? -14.517 4.498 -5.951 1.00 89.06 96 GLY A N 1
ATOM 688 C CA . GLY A 1 96 ? -15.326 3.966 -4.849 1.00 89.06 96 GLY A CA 1
ATOM 689 C C . GLY A 1 96 ? -14.521 3.583 -3.599 1.00 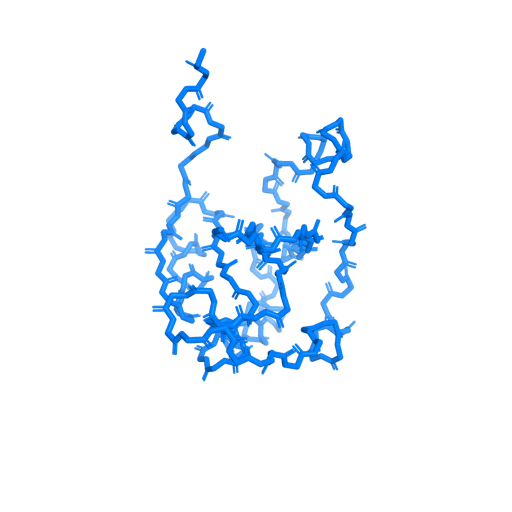89.06 96 GLY A C 1
ATOM 690 O O . GLY A 1 96 ? -15.081 3.502 -2.506 1.00 89.06 96 GLY A O 1
ATOM 691 N N . MET A 1 97 ? -13.208 3.378 -3.730 1.00 87.06 97 MET A N 1
ATOM 692 C CA . MET A 1 97 ? -12.307 3.029 -2.628 1.00 87.06 97 MET A CA 1
ATOM 693 C C . MET A 1 97 ? -11.490 4.205 -2.083 1.00 87.06 97 MET A C 1
ATOM 695 O O . MET A 1 97 ? -10.823 4.043 -1.060 1.00 87.06 97 MET A O 1
ATOM 699 N N . MET A 1 98 ? -11.560 5.393 -2.695 1.00 84.25 98 MET A N 1
ATOM 700 C CA . MET A 1 98 ? -10.837 6.603 -2.262 1.00 84.25 98 MET A CA 1
ATOM 701 C C . MET A 1 98 ? -11.467 7.290 -1.041 1.00 84.25 98 MET A C 1
ATOM 703 O O . MET A 1 98 ? -11.551 8.512 -0.947 1.00 84.25 98 MET A O 1
ATOM 707 N N . ILE A 1 99 ? -11.908 6.495 -0.073 1.00 83.75 99 ILE A N 1
ATOM 708 C CA . ILE A 1 99 ? -12.503 6.961 1.174 1.00 83.75 99 ILE A CA 1
ATOM 709 C C . ILE A 1 99 ? -11.674 6.346 2.310 1.00 83.75 99 ILE A C 1
ATOM 711 O O . ILE A 1 99 ? -11.407 5.144 2.277 1.00 83.75 99 ILE A O 1
ATOM 715 N N . PRO A 1 100 ? -11.228 7.099 3.326 1.0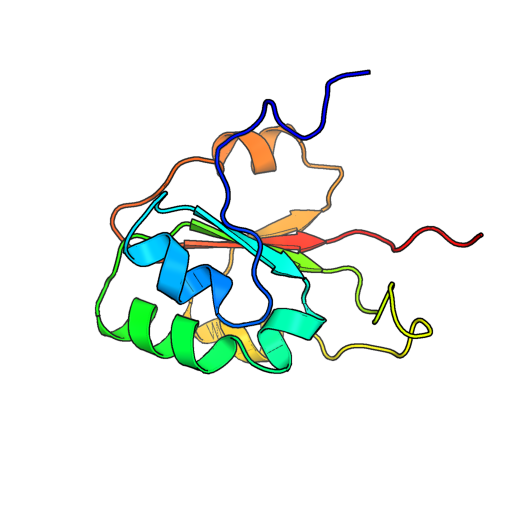0 80.00 100 PRO A N 1
ATOM 716 C CA . PRO A 1 100 ? -10.621 6.515 4.523 1.00 80.00 100 PRO A CA 1
ATOM 717 C C . PRO A 1 100 ? -11.613 5.614 5.271 1.00 80.00 100 PRO A C 1
ATOM 719 O O . PRO A 1 100 ? -12.803 5.909 5.336 1.00 80.00 100 PRO A O 1
ATOM 722 N N . GLY A 1 101 ? -11.147 4.468 5.767 1.00 81.75 101 GLY A N 1
ATOM 723 C CA . GLY A 1 101 ? -11.967 3.552 6.571 1.00 81.75 101 GLY A CA 1
ATOM 724 C C . GLY A 1 101 ? -11.787 3.783 8.071 1.00 81.75 101 GLY A C 1
ATOM 725 O O . GLY A 1 101 ? -11.010 4.637 8.484 1.00 81.75 101 GLY A O 1
ATOM 726 N N . GLU A 1 102 ? -12.449 2.964 8.889 1.00 88.62 102 GLU A N 1
ATOM 727 C CA . GLU A 1 102 ? -12.265 2.954 10.354 1.00 88.62 102 GLU A CA 1
ATOM 728 C C . GLU A 1 102 ? -10.997 2.203 10.803 1.00 88.62 102 GLU A C 1
ATOM 730 O O . GLU A 1 102 ? -10.545 2.346 11.936 1.00 88.62 102 GLU A O 1
ATOM 735 N N . LYS A 1 103 ? -10.400 1.418 9.901 1.00 93.12 103 LYS A N 1
ATOM 736 C CA . LYS A 1 103 ? -9.174 0.636 10.102 1.00 93.12 103 LYS A CA 1
ATOM 737 C C . LYS A 1 103 ? -8.261 0.753 8.882 1.00 93.12 103 LYS A C 1
ATOM 739 O O . LYS A 1 103 ? -8.646 1.352 7.875 1.00 93.12 103 LYS A O 1
ATOM 744 N N . LEU A 1 104 ? -7.073 0.156 8.964 1.00 95.12 104 LEU A N 1
ATOM 745 C CA . LEU A 1 104 ? -6.160 0.042 7.833 1.00 95.12 104 LEU A CA 1
ATOM 746 C C . LEU A 1 104 ? -6.887 -0.603 6.644 1.00 95.12 104 LEU A C 1
ATOM 748 O O . LEU A 1 104 ? -7.437 -1.698 6.762 1.00 95.12 104 LEU A O 1
ATOM 752 N N . ARG A 1 105 ? -6.866 0.082 5.502 1.00 95.56 105 ARG A N 1
ATOM 753 C CA . ARG A 1 105 ? -7.284 -0.438 4.201 1.00 95.56 105 ARG A CA 1
ATOM 754 C C . ARG A 1 105 ? -6.123 -0.321 3.238 1.00 95.56 105 ARG A C 1
ATOM 756 O O . ARG A 1 105 ? -5.542 0.754 3.115 1.00 95.56 105 ARG A O 1
ATOM 763 N N . VAL A 1 106 ? -5.807 -1.413 2.557 1.00 95.69 106 VAL A N 1
ATOM 764 C CA . VAL A 1 106 ? -4.744 -1.449 1.555 1.00 95.69 106 VAL A CA 1
ATOM 765 C C . VAL A 1 106 ? -5.376 -1.590 0.179 1.00 95.69 106 VAL A C 1
ATOM 767 O O . VAL A 1 106 ? -6.092 -2.552 -0.086 1.00 95.69 106 VAL A O 1
ATOM 770 N N . LEU A 1 107 ? -5.100 -0.623 -0.687 1.00 96.00 107 LEU A N 1
ATOM 771 C CA . LEU A 1 107 ? -5.468 -0.619 -2.091 1.00 96.00 107 LEU A CA 1
ATOM 772 C C . LEU A 1 107 ? -4.199 -0.729 -2.934 1.00 96.00 107 LEU A C 1
ATOM 774 O O . LEU A 1 107 ? -3.344 0.152 -2.886 1.00 96.00 107 LEU A O 1
ATOM 778 N N . ILE A 1 108 ? -4.086 -1.789 -3.721 1.00 95.94 108 ILE A N 1
ATOM 779 C CA . ILE A 1 108 ? -2.992 -2.001 -4.664 1.00 95.94 108 ILE A CA 1
ATOM 780 C C . ILE A 1 108 ? -3.514 -1.717 -6.071 1.00 95.94 108 ILE A C 1
ATOM 782 O O . ILE A 1 108 ? -4.361 -2.447 -6.582 1.00 95.94 108 ILE A O 1
ATOM 786 N N . ILE A 1 109 ? -2.988 -0.665 -6.694 1.00 95.75 109 ILE A N 1
ATOM 787 C CA . ILE A 1 109 ? -3.304 -0.281 -8.069 1.00 95.75 109 ILE A CA 1
ATOM 788 C C . ILE A 1 109 ? -2.176 -0.782 -8.966 1.00 95.75 109 ILE A C 1
ATOM 790 O O . ILE A 1 109 ? -1.050 -0.285 -8.899 1.00 95.75 109 ILE A O 1
ATOM 794 N N . GLN A 1 110 ? -2.475 -1.777 -9.792 1.00 94.69 110 GLN A N 1
ATOM 795 C CA . GLN A 1 110 ? -1.534 -2.357 -10.737 1.00 94.69 110 GLN A CA 1
ATOM 796 C C . GLN A 1 110 ? -1.518 -1.552 -12.031 1.00 94.69 110 GLN A C 1
ATOM 798 O O . GLN A 1 110 ? -2.561 -1.225 -12.584 1.00 94.69 110 GLN A O 1
ATOM 803 N N . GLY A 1 111 ? -0.327 -1.247 -12.526 1.00 90.69 111 GLY A N 1
ATOM 804 C CA . GLY A 1 111 ? -0.148 -0.598 -13.817 1.00 90.69 111 GLY A CA 1
ATOM 805 C C . GLY A 1 111 ? 1.192 -0.962 -14.432 1.00 90.69 111 GLY A C 1
ATOM 806 O O . GLY A 1 111 ? 2.001 -1.674 -13.837 1.00 90.69 111 GLY A O 1
ATOM 807 N N . GLU A 1 112 ? 1.446 -0.450 -15.628 1.00 86.44 112 GLU A N 1
ATOM 808 C CA . GLU A 1 112 ? 2.738 -0.606 -16.286 1.00 86.44 112 GLU A CA 1
ATOM 809 C C . GLU A 1 112 ? 3.552 0.680 -16.176 1.00 86.44 112 GLU A C 1
ATOM 811 O O . GLU A 1 112 ? 3.032 1.787 -16.310 1.00 86.44 112 GLU A O 1
ATOM 816 N N . CYS A 1 113 ? 4.858 0.541 -15.950 1.00 81.25 113 CYS A N 1
ATOM 817 C CA . CYS A 1 113 ? 5.773 1.663 -16.110 1.00 81.25 113 CYS A CA 1
ATOM 818 C C . CYS A 1 113 ? 5.989 1.899 -17.619 1.00 81.25 113 CYS A C 1
ATOM 820 O O . CYS A 1 113 ? 6.531 0.998 -18.275 1.00 81.25 113 CYS A O 1
ATOM 822 N N . PRO A 1 114 ? 5.605 3.064 -18.183 1.00 78.56 114 PRO A N 1
ATOM 823 C CA . PRO A 1 114 ? 5.723 3.337 -19.617 1.00 78.56 114 PRO A CA 1
ATOM 824 C C . PRO A 1 114 ? 7.150 3.103 -20.101 1.00 78.56 114 PRO A C 1
ATOM 826 O O . PRO A 1 114 ? 8.095 3.477 -19.409 1.00 78.56 114 PRO A O 1
ATOM 829 N N . LYS A 1 115 ? 7.328 2.453 -21.251 1.00 71.12 115 LYS A N 1
ATOM 830 C CA . LYS A 1 115 ? 8.636 2.374 -21.915 1.00 71.12 115 LYS A CA 1
ATOM 831 C C . LYS A 1 115 ? 8.847 3.692 -22.666 1.00 71.12 115 LYS A C 1
ATOM 833 O O . LYS A 1 115 ? 7.907 4.146 -23.314 1.00 71.12 115 LYS A O 1
ATOM 838 N N . GLU A 1 116 ? 10.019 4.306 -22.505 1.00 60.56 116 GLU A N 1
ATOM 839 C CA . GLU A 1 116 ? 10.451 5.413 -23.375 1.00 60.56 116 GLU A CA 1
ATOM 840 C C . GLU A 1 116 ? 10.618 4.933 -24.821 1.00 60.56 116 GLU A C 1
ATOM 842 O O . GLU A 1 116 ? 11.023 3.757 -25.004 1.00 60.56 116 GLU A O 1
#

Radius of gyration: 13.51 Å; Cα contacts (8 Å, |Δi|>4): 217; chains: 1; bounding box: 32×30×40 Å

pLDDT: mean 83.86, std 15.55, range [32.69, 96.31]

Secondary structure (DSSP, 8-state):
---TTSS---EE-STTHHHHHTTTTSEEEEEHHHHHHHTHHHHHHHHHTT---EEEEEE-SB-TTTT--B---THHHHGGG--EEEETT-HHHHHHH-S--SS-EEEEEE-PPPP-

Foldseek 3Di:
DPPPPPLADAQDDQLCRQVVCLVPVLEYEYELQSVVVRNLVSLVVQQVVQGWHEYEYEYQQAPLPPPGHGHPDSCVSCVVQVAAEDEPVPVVVVSVSSDTDSGYYHYYYYDHNDDD

Solvent-accessible surface area (backbone atoms only — not comparable to full-atom values): 6563 Å² total; per-residue (Å²): 135,81,65,92,73,78,86,62,76,60,40,80,40,61,24,57,13,54,57,53,9,58,78,67,68,24,24,14,41,38,42,41,59,38,31,73,75,58,13,55,70,44,52,53,50,32,54,77,67,50,38,37,23,25,36,37,32,45,34,46,56,39,36,78,92,79,79,52,49,80,39,80,69,58,66,82,77,40,61,92,56,67,57,49,76,43,52,65,83,45,55,70,63,52,59,76,58,76,56,71,50,83,32,54,39,36,38,36,38,36,53,77,69,82,80,132

Nearest PDB structures (foldseek):
  9bt4-assembly2_C  TM=6.494E-01  e=9.474E-03  Methanosarcina acetivorans C2A
  5ery-assembly1_D  TM=6.762E-01  e=1.591E-02  Mycobacterium tuberculosis H37Rv
  5ims-assembly1_A  TM=6.156E-01  e=6.421E-03  Saccharomyces cerevisiae S288C
  1t9d-assembly1_B  TM=5.962E-01  e=9.474E-03  Saccharomyces cerevisiae
  1t9b-assembly1_B  TM=5.905E-01  e=8.879E-03  Saccharomyces cerevisiae

Sequence (116 aa):
MSPPYSFGIANYGMGSSAGVAAHATGVALTGDYALIHSGIQAIIDLHAKGRPVLLIVLQNRCMGTTGRQSVPDVCSYLGFADPVVCDAGEHEKISGMMIPGEKLRVLIIQGECPKE